Protein AF-A0AAD9UVK3-F1 (afdb_monomer_lite)

Foldseek 3Di:
DCVPCVPDPDDDDLVVVLVVQLVVQVVQCPDPPNVVSVVCSVVLSCQLVVLVVPQPPDPVSSVVSNCVVVCVVVVPDDPPDPDDPDD

Organism: Acropora cervicornis (NCBI:txid6130)

pLDDT: mean 81.41, std 17.17, range [34.09, 97.06]

Sequence (87 aa):
MRVDHGEIYHQFNPWHLEKSVSKKLATASKKSGCDDLAPWIPSIVNHPWWSAESCNRDPDFLHDKWLSVTHHVTNCRPQSIKQAADI

Secondary structure (DSSP, 8-state):
-TTT-TTS-----HHHHHHHHHHHHHHHTTSTT-GGGGGGHHHHHHHHHHHHHHSTT-HHHHHHHHHHHHHHHHT---TT-------

Structure (mmCIF, N/CA/C/O backbone):
data_AF-A0AAD9UVK3-F1
#
_entry.id   AF-A0AAD9UVK3-F1
#
loop_
_atom_site.group_PDB
_atom_site.id
_atom_site.type_symbol
_atom_site.label_atom_id
_atom_site.label_alt_id
_atom_site.label_comp_id
_atom_site.label_asym_id
_atom_site.label_entity_id
_atom_site.label_seq_id
_atom_site.pdbx_PDB_ins_code
_atom_site.Cartn_x
_atom_site.Cartn_y
_atom_site.Cartn_z
_atom_site.occupancy
_atom_site.B_iso_or_equiv
_atom_site.auth_seq_id
_atom_site.auth_comp_id
_atom_site.auth_asym_id
_atom_site.auth_atom_id
_atom_site.pdbx_PDB_model_num
ATOM 1 N N . MET A 1 1 ? 1.263 16.022 -20.863 1.00 52.59 1 MET A N 1
ATOM 2 C CA . MET A 1 1 ? 2.412 15.391 -20.173 1.00 52.59 1 MET A CA 1
ATOM 3 C C . MET A 1 1 ? 3.033 14.292 -21.030 1.00 52.59 1 MET A C 1
ATOM 5 O O . MET A 1 1 ? 4.077 14.563 -21.587 1.00 52.59 1 MET A O 1
ATOM 9 N N . ARG A 1 2 ? 2.379 13.144 -21.289 1.00 56.75 2 ARG A N 1
ATOM 10 C CA . ARG A 1 2 ? 2.918 12.138 -22.244 1.00 56.75 2 ARG A CA 1
ATOM 11 C C . ARG A 1 2 ? 2.972 12.598 -23.713 1.00 56.75 2 ARG A C 1
ATOM 13 O O . ARG A 1 2 ? 3.719 12.038 -24.495 1.00 56.75 2 ARG A O 1
ATOM 20 N N . VAL A 1 3 ? 2.163 13.595 -24.072 1.00 61.97 3 VAL A N 1
ATOM 21 C CA . VAL A 1 3 ? 2.011 14.101 -25.451 1.00 61.97 3 VAL A CA 1
ATOM 22 C C . VAL A 1 3 ? 3.036 15.178 -25.833 1.00 61.97 3 VAL A C 1
ATOM 24 O O . VAL A 1 3 ? 3.151 15.482 -27.010 1.00 61.97 3 VAL A O 1
ATOM 27 N N . ASP A 1 4 ? 3.754 15.745 -24.856 1.00 69.31 4 ASP A N 1
ATOM 28 C CA . ASP A 1 4 ? 4.657 16.900 -25.051 1.00 69.31 4 ASP A CA 1
ATOM 29 C C . ASP A 1 4 ? 6.147 16.520 -24.929 1.00 69.31 4 ASP A C 1
ATOM 31 O O . ASP A 1 4 ? 7.010 17.218 -25.447 1.00 69.31 4 ASP A O 1
ATOM 35 N N . HIS A 1 5 ? 6.448 15.393 -24.267 1.00 69.50 5 HIS A N 1
ATOM 36 C CA . HIS A 1 5 ? 7.807 14.890 -24.023 1.00 69.50 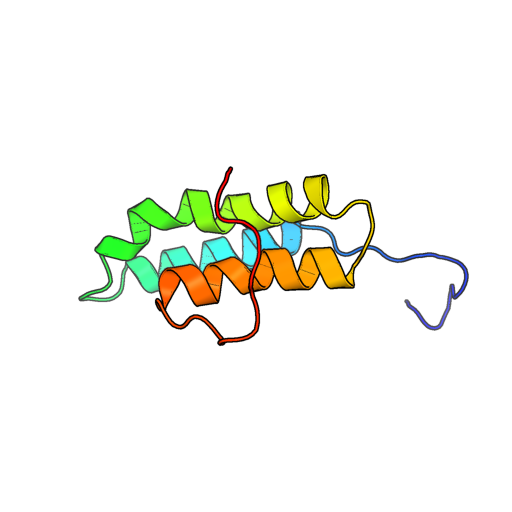5 HIS A CA 1
ATOM 37 C C . HIS A 1 5 ? 7.842 13.364 -24.179 1.00 69.50 5 HIS A C 1
ATOM 39 O O . HIS A 1 5 ? 7.853 12.618 -23.196 1.00 69.50 5 HIS A O 1
ATOM 45 N N . GLY A 1 6 ? 7.769 12.890 -25.425 1.00 74.94 6 GLY A N 1
ATOM 46 C CA . GLY A 1 6 ? 7.673 11.459 -25.748 1.00 74.94 6 GLY A CA 1
ATOM 47 C C . GLY A 1 6 ? 8.931 10.658 -25.395 1.00 74.94 6 GLY A C 1
ATOM 48 O O . GLY A 1 6 ? 8.860 9.449 -25.192 1.00 74.94 6 GLY A O 1
ATOM 49 N N . GLU A 1 7 ? 1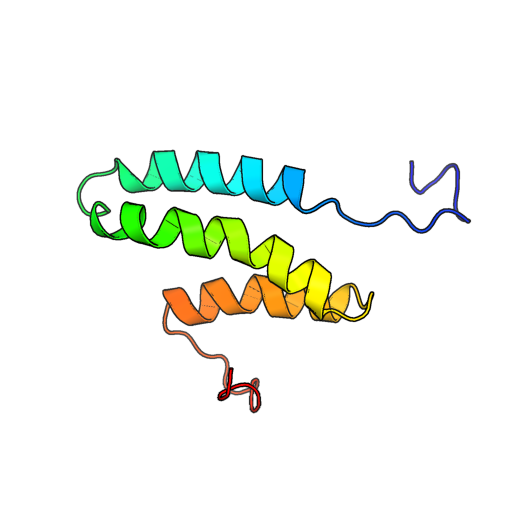0.070 11.336 -25.282 1.00 81.25 7 GLU A N 1
ATOM 50 C CA . GLU A 1 7 ? 11.362 10.782 -24.879 1.00 81.25 7 GLU A CA 1
ATOM 51 C C . GLU A 1 7 ? 11.499 10.541 -23.365 1.00 81.25 7 GLU A C 1
ATOM 53 O O . GLU A 1 7 ? 12.389 9.802 -22.938 1.00 81.25 7 GLU A O 1
ATOM 58 N N . ILE A 1 8 ? 10.629 11.132 -22.536 1.00 80.81 8 ILE A N 1
ATOM 59 C CA . ILE A 1 8 ? 10.694 10.971 -21.080 1.00 80.81 8 ILE A CA 1
ATOM 60 C C . ILE A 1 8 ? 9.919 9.722 -20.660 1.00 80.81 8 ILE A C 1
ATOM 62 O O . ILE A 1 8 ? 8.689 9.652 -20.737 1.00 80.81 8 ILE A O 1
ATOM 66 N N . TYR A 1 9 ? 10.644 8.746 -20.115 1.00 75.12 9 TYR A N 1
ATOM 67 C CA . TYR A 1 9 ? 10.035 7.567 -19.510 1.00 75.12 9 TYR A CA 1
ATOM 68 C C . TYR A 1 9 ? 9.438 7.909 -18.137 1.00 75.12 9 TYR A C 1
ATOM 70 O O . TYR A 1 9 ? 10.098 7.852 -17.098 1.00 75.12 9 TYR A O 1
ATOM 78 N N . HIS A 1 10 ? 8.168 8.306 -18.135 1.00 75.50 10 HIS A N 1
ATOM 79 C CA . HIS A 1 10 ? 7.438 8.631 -16.914 1.00 75.50 10 HIS A CA 1
ATOM 80 C C . HIS A 1 10 ? 7.144 7.377 -16.084 1.00 75.50 10 HIS A C 1
ATOM 82 O O . HIS A 1 10 ? 6.300 6.561 -16.457 1.00 75.50 10 HIS A O 1
ATOM 88 N N . GLN A 1 11 ? 7.787 7.271 -14.921 1.00 72.38 11 GLN A N 1
ATOM 89 C CA . GLN A 1 11 ? 7.510 6.218 -13.948 1.00 72.38 11 GLN A CA 1
ATOM 90 C C . GLN A 1 11 ? 6.430 6.641 -12.953 1.00 72.38 11 GLN A C 1
ATOM 92 O O . GLN A 1 11 ? 6.258 7.820 -12.634 1.00 72.38 11 GLN A O 1
ATOM 97 N N . PHE A 1 12 ? 5.695 5.654 -12.455 1.00 72.62 12 PHE A N 1
ATOM 98 C CA . PHE A 1 12 ? 4.724 5.862 -11.396 1.00 72.62 12 PHE A CA 1
ATOM 99 C C . PHE A 1 12 ? 5.449 6.016 -10.052 1.00 72.62 12 PHE A C 1
ATOM 101 O O . PHE A 1 12 ? 6.314 5.211 -9.723 1.00 72.62 12 PHE A O 1
ATOM 108 N N . ASN A 1 13 ? 5.100 7.038 -9.265 1.00 83.06 13 ASN A N 1
ATOM 109 C CA . ASN A 1 13 ? 5.684 7.250 -7.941 1.00 83.06 13 ASN A CA 1
ATOM 110 C C . ASN A 1 13 ? 4.852 6.511 -6.865 1.00 83.06 13 ASN A C 1
ATOM 112 O O . ASN A 1 13 ? 3.699 6.905 -6.633 1.00 83.06 13 ASN A O 1
ATOM 116 N N . PRO A 1 14 ? 5.418 5.498 -6.173 1.00 86.19 14 PRO A N 1
ATOM 117 C CA . PRO A 1 14 ? 4.722 4.712 -5.151 1.00 86.19 14 PRO A CA 1
ATOM 118 C C . PRO A 1 14 ? 4.109 5.549 -4.027 1.00 86.19 14 PRO A C 1
ATOM 120 O O . PRO A 1 14 ? 3.053 5.185 -3.517 1.00 86.19 14 PRO A O 1
ATOM 123 N N . TRP A 1 15 ? 4.700 6.700 -3.692 1.00 89.62 15 TRP A N 1
ATOM 124 C CA . TRP A 1 15 ? 4.213 7.587 -2.632 1.00 89.62 15 TRP A CA 1
ATOM 125 C C . TRP A 1 15 ? 2.766 8.047 -2.848 1.00 89.62 15 TRP A C 1
ATOM 127 O O . TRP A 1 15 ? 1.960 8.078 -1.919 1.00 89.62 15 TRP A O 1
ATOM 137 N N . HIS A 1 16 ? 2.397 8.386 -4.087 1.00 89.88 16 HIS A N 1
ATOM 138 C CA . HIS A 1 16 ? 1.028 8.819 -4.375 1.00 89.88 16 HIS A CA 1
ATOM 139 C C . HIS A 1 16 ? 0.022 7.674 -4.203 1.00 89.88 16 HIS A C 1
ATOM 141 O O . HIS A 1 16 ? -1.089 7.899 -3.711 1.00 89.88 16 HIS A O 1
ATOM 147 N N . LEU A 1 17 ? 0.409 6.452 -4.579 1.00 89.12 17 LEU A N 1
ATOM 148 C CA . LEU A 1 17 ? -0.415 5.261 -4.388 1.00 89.12 17 LEU A CA 1
ATOM 149 C C . LEU A 1 17 ? -0.561 4.940 -2.906 1.00 89.12 17 LEU A C 1
ATOM 151 O O . LEU A 1 17 ? -1.691 4.897 -2.424 1.00 89.12 17 LEU A O 1
ATOM 155 N N . GLU A 1 18 ? 0.559 4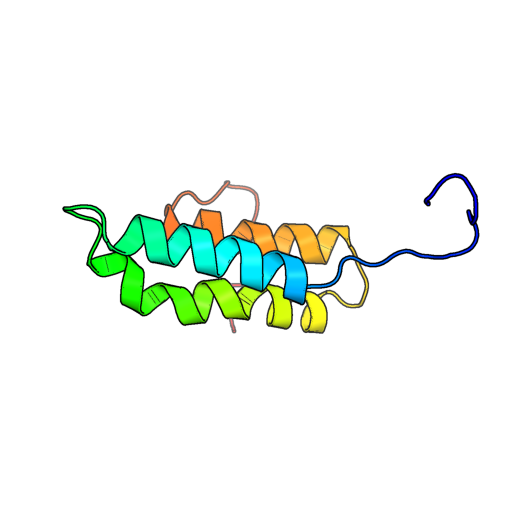.813 -2.199 1.00 93.19 18 GLU A N 1
ATOM 156 C CA . GLU A 1 18 ? 0.659 4.568 -0.760 1.00 93.19 18 GLU A CA 1
ATOM 157 C C . GLU A 1 18 ? -0.255 5.513 0.029 1.00 93.19 18 GLU A C 1
ATOM 159 O O . GLU A 1 18 ? -1.193 5.065 0.692 1.00 93.19 18 GLU A O 1
ATOM 164 N N . LYS A 1 19 ? -0.101 6.827 -0.166 1.00 93.06 19 LYS A N 1
ATOM 165 C CA . LYS A 1 19 ? -0.922 7.848 0.494 1.00 93.06 19 LYS A CA 1
ATOM 166 C C . LYS A 1 19 ? -2.417 7.704 0.193 1.00 93.06 19 LYS A C 1
ATOM 168 O O . LYS A 1 19 ? -3.258 7.855 1.084 1.00 93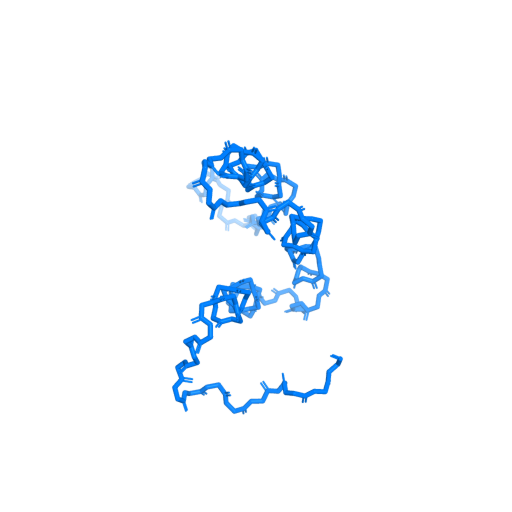.06 19 LYS A O 1
ATOM 173 N N . SER A 1 20 ? -2.773 7.442 -1.067 1.00 94.06 20 SER A N 1
ATOM 174 C CA . SER A 1 20 ? -4.177 7.309 -1.479 1.00 94.06 20 SER A CA 1
ATOM 175 C C . SER A 1 20 ? -4.835 6.039 -0.925 1.00 94.06 20 SER A C 1
ATOM 177 O O . SER A 1 20 ? -5.996 6.080 -0.506 1.00 94.06 20 SER A O 1
ATOM 179 N N . VAL A 1 21 ? -4.091 4.931 -0.885 1.00 93.94 21 VAL A N 1
ATOM 180 C CA . VAL A 1 21 ? -4.530 3.627 -0.377 1.00 93.94 21 VAL A CA 1
ATOM 181 C C . VAL A 1 21 ? -4.634 3.668 1.141 1.00 93.94 21 VAL A C 1
ATOM 183 O O . VAL A 1 21 ? -5.688 3.330 1.675 1.00 93.94 21 VAL A O 1
ATOM 186 N N . SER A 1 22 ? -3.611 4.187 1.823 1.00 95.56 22 SER A N 1
ATOM 187 C CA . SER A 1 22 ? -3.577 4.370 3.278 1.00 95.56 22 SER A CA 1
ATOM 188 C C . SER A 1 22 ? -4.816 5.117 3.780 1.00 95.56 22 SER A C 1
ATOM 190 O O . SER A 1 22 ? -5.542 4.626 4.647 1.00 95.56 22 SER A O 1
ATOM 192 N N . LYS A 1 23 ? -5.168 6.247 3.145 1.00 97.06 23 LYS A N 1
ATOM 193 C CA . LYS A 1 23 ? -6.370 7.022 3.503 1.00 97.06 23 LYS A CA 1
ATOM 194 C C . LYS A 1 23 ? -7.668 6.216 3.348 1.00 97.06 23 LYS A C 1
ATOM 196 O O . LYS A 1 23 ? -8.564 6.317 4.192 1.00 97.06 23 LYS A O 1
ATOM 201 N N . LYS A 1 24 ? -7.796 5.436 2.270 1.00 96.12 24 LYS A N 1
ATOM 202 C CA . LYS A 1 24 ? -8.992 4.619 2.005 1.00 96.12 24 LYS A CA 1
ATOM 203 C C . LYS A 1 24 ? -9.103 3.459 2.994 1.00 96.12 24 LYS A C 1
ATOM 205 O O . LYS A 1 24 ? -10.181 3.249 3.544 1.00 96.12 24 LYS A O 1
ATOM 210 N N . LEU A 1 25 ? -7.999 2.767 3.270 1.00 95.06 25 LEU A N 1
ATOM 211 C CA . LEU A 1 25 ? -7.951 1.656 4.220 1.00 95.06 25 LEU A CA 1
ATOM 212 C C . LEU A 1 25 ? -8.227 2.117 5.652 1.00 95.06 25 LEU A C 1
ATOM 214 O O . LEU A 1 25 ? -9.052 1.512 6.323 1.00 95.06 25 LEU A O 1
ATOM 218 N N . ALA A 1 26 ? -7.643 3.237 6.084 1.00 95.88 26 ALA A N 1
ATOM 219 C CA . ALA A 1 26 ? -7.907 3.814 7.404 1.00 95.88 26 ALA A CA 1
ATOM 220 C C . ALA A 1 26 ? -9.370 4.257 7.586 1.00 95.88 26 ALA A C 1
ATOM 222 O O . ALA A 1 26 ? -9.878 4.324 8.704 1.00 95.88 26 ALA A O 1
ATOM 223 N N . THR A 1 27 ? -10.056 4.594 6.491 1.00 97.00 27 THR A N 1
ATOM 224 C CA . THR A 1 27 ? -11.499 4.872 6.517 1.00 97.00 27 THR A CA 1
ATOM 225 C C . THR A 1 27 ? -12.301 3.572 6.585 1.00 97.00 27 THR A C 1
ATOM 227 O O . THR A 1 27 ? -13.280 3.491 7.321 1.00 97.00 27 THR A O 1
ATOM 230 N N . ALA A 1 28 ? -11.890 2.550 5.830 1.00 94.94 28 ALA A N 1
ATOM 231 C CA . ALA A 1 28 ? -12.542 1.245 5.810 1.00 94.94 28 ALA A CA 1
ATOM 232 C C . ALA A 1 28 ? -12.413 0.504 7.149 1.00 94.94 28 ALA A C 1
ATOM 234 O O . ALA A 1 28 ? -13.400 -0.056 7.610 1.00 94.94 28 ALA A O 1
ATOM 235 N N . SER A 1 29 ? -11.257 0.575 7.813 1.00 95.62 29 SER A N 1
ATOM 236 C CA . SER A 1 29 ? -11.001 -0.114 9.085 1.00 95.62 29 SER A CA 1
ATOM 237 C C . SER A 1 29 ? -11.831 0.413 10.255 1.00 95.62 29 SER A C 1
ATOM 239 O O . SER A 1 29 ? -11.856 -0.201 11.308 1.00 95.62 29 SER A O 1
ATOM 241 N N . LYS A 1 30 ? -12.488 1.568 10.096 1.00 95.88 30 LYS A N 1
ATOM 242 C CA . LYS A 1 30 ? -13.390 2.155 11.100 1.00 95.88 30 LYS A CA 1
ATOM 243 C C . LYS A 1 30 ? -14.848 1.734 10.906 1.00 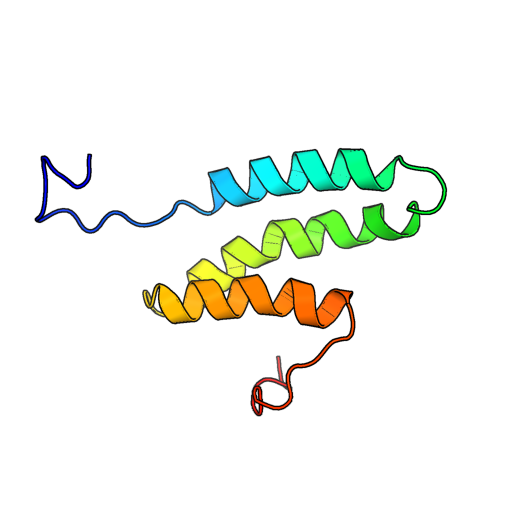95.88 30 LYS A C 1
ATOM 245 O O . LYS A 1 30 ? -15.707 2.140 11.685 1.00 95.88 30 LYS A O 1
ATOM 250 N N . LYS A 1 31 ? -15.161 1.002 9.833 1.00 96.44 31 LYS A N 1
ATOM 251 C CA . LYS A 1 31 ? -16.509 0.477 9.603 1.00 96.44 31 LYS A CA 1
ATOM 252 C C . LYS A 1 31 ? -16.746 -0.715 10.527 1.00 96.44 31 LYS A C 1
ATOM 254 O O . LYS A 1 31 ? -15.853 -1.532 10.717 1.00 96.44 31 LYS A O 1
ATOM 259 N N . SER A 1 32 ? -17.963 -0.822 11.059 1.00 94.19 32 SER A N 1
ATOM 260 C CA . SER A 1 32 ? -18.369 -1.968 11.880 1.00 94.19 32 SER A CA 1
ATOM 261 C C . SER A 1 32 ? -18.121 -3.280 11.128 1.00 94.19 32 SER A C 1
ATOM 263 O O . SER A 1 32 ? -18.497 -3.401 9.960 1.00 94.19 32 SER A O 1
ATOM 265 N N . GLY A 1 33 ? -17.454 -4.230 11.789 1.00 92.31 33 GLY A N 1
ATOM 266 C CA . GLY A 1 33 ? -17.076 -5.514 11.196 1.00 92.31 33 GLY A CA 1
ATOM 267 C C . GLY A 1 33 ? -15.810 -5.477 10.331 1.00 92.31 33 GLY A C 1
ATOM 268 O O . GLY A 1 33 ? -15.552 -6.438 9.616 1.00 92.31 33 GLY A O 1
ATOM 269 N N . CYS A 1 34 ? -15.031 -4.387 10.353 1.00 91.69 34 CYS A N 1
ATOM 270 C CA . CYS A 1 34 ? -13.748 -4.260 9.642 1.00 91.69 34 CYS A CA 1
ATOM 271 C C . CYS A 1 34 ? -12.558 -3.998 10.584 1.00 91.69 34 CYS A C 1
ATOM 273 O O . CYS A 1 34 ? -11.511 -3.535 10.127 1.00 91.69 34 CYS A O 1
ATOM 275 N N . ASP A 1 35 ? -12.701 -4.283 11.878 1.00 90.25 35 ASP A N 1
ATOM 276 C CA . ASP A 1 35 ? -11.676 -3.998 12.893 1.00 90.25 35 ASP A CA 1
ATOM 277 C C . ASP A 1 35 ? -10.365 -4.759 12.617 1.00 90.25 35 ASP A C 1
ATOM 279 O O . ASP A 1 35 ? -9.269 -4.224 12.802 1.00 90.25 35 ASP A O 1
ATOM 283 N N . ASP A 1 36 ? -10.481 -5.955 12.033 1.00 90.50 36 ASP A N 1
ATOM 284 C CA . ASP A 1 36 ? -9.354 -6.790 11.615 1.00 90.50 36 ASP A CA 1
ATOM 285 C C . ASP A 1 36 ? -8.532 -6.184 10.474 1.00 90.50 36 ASP A C 1
ATOM 287 O O . ASP A 1 36 ? -7.438 -6.662 10.206 1.00 90.50 36 ASP A O 1
ATOM 291 N N . LEU A 1 37 ? -9.007 -5.135 9.788 1.00 90.94 37 LEU A N 1
ATOM 292 C CA . LEU A 1 37 ? -8.258 -4.509 8.696 1.00 90.94 37 LEU A CA 1
ATOM 293 C C . LEU A 1 37 ? -7.093 -3.655 9.208 1.00 90.94 37 LEU A C 1
ATOM 295 O O . LEU A 1 37 ? -6.056 -3.585 8.549 1.00 90.94 37 LEU A O 1
ATOM 299 N N . ALA A 1 38 ? -7.247 -2.991 10.360 1.00 93.12 38 ALA A N 1
ATOM 300 C CA . ALA A 1 38 ? -6.276 -2.007 10.847 1.00 93.12 38 ALA A CA 1
ATOM 301 C C . ALA A 1 38 ? -4.841 -2.565 11.002 1.00 93.12 38 ALA A C 1
ATOM 303 O O . ALA A 1 38 ? -3.911 -1.897 10.539 1.00 93.12 38 ALA A O 1
ATOM 304 N N . PRO A 1 39 ? -4.629 -3.783 11.548 1.00 93.75 39 PRO A N 1
ATOM 305 C CA . PRO A 1 39 ? -3.297 -4.385 11.650 1.00 93.75 39 PRO A CA 1
ATOM 306 C C . PRO A 1 39 ? -2.610 -4.660 10.304 1.00 93.75 39 PRO A C 1
ATOM 308 O O . PRO A 1 39 ? -1.385 -4.699 10.247 1.00 93.75 39 PRO A O 1
ATOM 311 N N . TRP A 1 40 ? -3.368 -4.824 9.213 1.00 92.81 40 TRP A N 1
ATOM 312 C CA . TRP A 1 40 ? -2.822 -5.139 7.884 1.00 92.81 40 TRP A CA 1
ATOM 313 C C . TRP A 1 40 ? -2.455 -3.901 7.069 1.00 92.81 40 TRP A C 1
ATOM 315 O O . TRP A 1 40 ? -1.710 -4.009 6.092 1.00 92.81 40 TRP A O 1
ATOM 325 N N . ILE A 1 41 ? -2.958 -2.722 7.453 1.00 94.12 41 ILE A N 1
ATOM 326 C CA . ILE A 1 41 ? -2.728 -1.472 6.719 1.00 94.12 41 ILE A CA 1
ATOM 327 C C . ILE A 1 41 ? -1.232 -1.213 6.494 1.00 94.12 41 ILE A C 1
ATOM 329 O O . ILE A 1 41 ? -0.885 -0.960 5.340 1.00 94.12 41 ILE A O 1
ATOM 333 N N . PRO A 1 42 ? -0.333 -1.311 7.500 1.00 94.56 42 PRO A N 1
ATOM 334 C CA . PRO A 1 42 ? 1.093 -1.064 7.286 1.00 94.56 42 PRO A CA 1
ATOM 335 C C . PRO A 1 42 ? 1.700 -1.971 6.209 1.00 94.56 42 PRO A C 1
ATOM 337 O O . PRO A 1 42 ? 2.410 -1.485 5.332 1.00 94.56 42 PRO A O 1
ATOM 340 N N . SER A 1 43 ? 1.365 -3.263 6.216 1.00 93.25 43 SER A N 1
ATOM 341 C CA . SER A 1 43 ? 1.857 -4.225 5.225 1.00 93.25 43 SER A CA 1
ATOM 342 C C . SER A 1 43 ? 1.353 -3.903 3.815 1.00 93.25 43 SER A C 1
ATOM 344 O O . SER A 1 43 ? 2.138 -3.885 2.869 1.00 93.25 43 SER A O 1
ATOM 346 N N . ILE A 1 44 ? 0.063 -3.575 3.667 1.00 93.06 44 ILE A N 1
ATOM 347 C CA . ILE A 1 44 ? -0.534 -3.221 2.367 1.00 93.06 44 ILE A CA 1
ATOM 348 C C . ILE A 1 44 ? 0.056 -1.910 1.825 1.00 93.06 44 ILE A C 1
ATOM 350 O O . ILE A 1 44 ? 0.303 -1.788 0.630 1.00 93.06 44 ILE A O 1
ATOM 354 N N . VAL A 1 45 ? 0.292 -0.932 2.698 1.00 94.12 45 VAL A N 1
ATOM 355 C CA . VAL A 1 45 ? 0.854 0.392 2.376 1.00 94.12 45 VAL A CA 1
ATOM 356 C C . VAL A 1 45 ? 2.343 0.304 2.021 1.00 94.12 45 VAL A C 1
ATOM 358 O O . VAL A 1 45 ? 2.817 1.087 1.200 1.00 94.12 45 VAL A O 1
ATOM 361 N N . ASN A 1 46 ? 3.068 -0.674 2.572 1.00 92.81 46 ASN A N 1
ATOM 362 C CA . ASN A 1 46 ? 4.476 -0.914 2.258 1.00 92.81 46 ASN A CA 1
ATOM 363 C C . ASN A 1 46 ? 4.686 -1.733 0.970 1.00 92.81 46 ASN A C 1
ATOM 365 O O . ASN A 1 46 ? 5.699 -1.581 0.290 1.00 92.81 46 ASN A O 1
ATOM 369 N N . HIS A 1 47 ? 3.721 -2.575 0.591 1.00 92.69 47 HIS A N 1
ATOM 370 C CA . HIS A 1 47 ? 3.828 -3.462 -0.575 1.00 92.69 47 HIS A CA 1
ATOM 371 C C . HIS A 1 47 ? 4.151 -2.768 -1.920 1.00 92.69 47 HIS A C 1
ATOM 373 O O . HIS A 1 47 ? 4.945 -3.319 -2.687 1.00 92.69 47 HIS A O 1
ATOM 379 N N . PRO A 1 48 ? 3.640 -1.557 -2.237 1.00 91.88 48 PRO A N 1
ATOM 380 C CA . PRO A 1 48 ? 4.043 -0.814 -3.430 1.00 91.88 48 PRO A CA 1
ATOM 381 C C . PRO A 1 48 ? 5.537 -0.487 -3.477 1.00 91.88 48 PRO A C 1
ATOM 383 O O . PRO A 1 48 ? 6.121 -0.496 -4.558 1.00 91.88 48 PRO A O 1
ATOM 386 N N . TRP A 1 49 ? 6.159 -0.206 -2.326 1.00 91.94 49 TRP A N 1
ATOM 387 C CA . TRP A 1 49 ? 7.586 0.115 -2.240 1.00 91.94 49 TRP A CA 1
ATOM 388 C C . TRP A 1 49 ? 8.441 -1.109 -2.535 1.00 91.94 49 TRP A C 1
ATOM 390 O O . TRP A 1 49 ? 9.302 -1.053 -3.409 1.00 91.94 49 TRP A O 1
ATOM 400 N N . TRP A 1 50 ? 8.130 -2.234 -1.888 1.00 93.00 50 TRP A N 1
ATOM 401 C CA . TRP A 1 50 ? 8.781 -3.511 -2.184 1.00 93.00 50 TRP A CA 1
ATOM 402 C C . TRP A 1 50 ? 8.583 -3.922 -3.647 1.00 93.00 50 TRP A C 1
ATOM 404 O O . TRP A 1 50 ? 9.508 -4.404 -4.300 1.00 93.00 50 TRP A O 1
ATOM 414 N N . SER A 1 51 ? 7.387 -3.697 -4.197 1.00 92.19 51 SER A N 1
ATOM 415 C CA . SER A 1 51 ? 7.099 -4.001 -5.600 1.00 92.19 51 SER A CA 1
ATOM 416 C C . SER A 1 51 ? 7.953 -3.145 -6.542 1.00 92.19 51 SER A C 1
ATOM 418 O O . SER A 1 51 ? 8.515 -3.683 -7.491 1.00 92.19 51 SER A O 1
ATOM 420 N N . ALA A 1 52 ? 8.105 -1.846 -6.258 1.00 90.38 52 ALA A N 1
ATOM 421 C CA . ALA A 1 52 ? 8.943 -0.925 -7.032 1.00 90.38 52 ALA A CA 1
ATOM 422 C C . ALA A 1 52 ? 10.437 -1.256 -6.947 1.00 90.38 52 ALA A C 1
ATOM 424 O O . ALA A 1 52 ? 11.150 -1.153 -7.943 1.00 90.38 52 ALA A O 1
ATOM 425 N N . GLU A 1 53 ? 10.908 -1.686 -5.779 1.00 91.62 53 GLU A N 1
ATOM 426 C CA . GLU A 1 53 ? 12.292 -2.115 -5.579 1.00 91.62 53 GLU A CA 1
ATOM 427 C C . GLU A 1 53 ? 12.597 -3.425 -6.323 1.00 91.62 53 GLU A C 1
ATOM 429 O O . GLU A 1 53 ? 13.656 -3.577 -6.931 1.00 91.62 53 GLU A O 1
ATOM 434 N N . SER A 1 54 ? 11.650 -4.365 -6.325 1.00 91.69 54 SER A N 1
ATOM 435 C CA . SER A 1 54 ? 11.864 -5.731 -6.814 1.00 91.69 54 SER A CA 1
ATOM 436 C C . SER A 1 54 ? 11.345 -6.001 -8.232 1.00 91.69 54 SER A C 1
ATOM 438 O O . SER A 1 54 ? 11.423 -7.142 -8.693 1.00 91.69 54 SER A O 1
ATOM 440 N N . CYS A 1 55 ? 10.817 -4.997 -8.945 1.00 88.88 55 CYS A N 1
ATOM 441 C CA . CYS A 1 55 ? 10.297 -5.172 -10.307 1.00 88.88 55 CYS A CA 1
ATOM 442 C C . CYS A 1 55 ? 11.363 -5.098 -11.410 1.00 88.88 55 CYS A C 1
ATOM 444 O O . CYS A 1 55 ? 11.031 -5.240 -12.580 1.00 88.88 55 CYS A O 1
ATOM 446 N N . ASN A 1 56 ? 12.634 -4.845 -11.079 1.00 88.38 56 ASN A N 1
ATOM 447 C CA . ASN A 1 56 ? 13.718 -4.704 -12.059 1.00 88.38 56 ASN A CA 1
ATOM 448 C C . ASN A 1 56 ? 13.412 -3.689 -13.190 1.00 88.38 56 ASN A C 1
ATOM 450 O O . ASN A 1 56 ? 13.829 -3.872 -14.331 1.00 88.38 56 ASN A O 1
ATOM 454 N N . ARG A 1 57 ? 12.685 -2.606 -12.861 1.00 84.25 57 ARG A N 1
ATOM 455 C CA . ARG A 1 57 ? 12.195 -1.566 -13.795 1.00 84.25 57 ARG A CA 1
ATOM 456 C C . ARG A 1 57 ? 11.194 -2.058 -14.849 1.00 84.25 57 ARG A C 1
ATOM 458 O O . ARG A 1 57 ? 10.926 -1.327 -15.798 1.00 84.25 57 ARG A O 1
ATOM 465 N N . ASP A 1 58 ? 10.625 -3.244 -14.672 1.00 87.50 58 ASP A N 1
ATOM 466 C CA . ASP A 1 58 ? 9.531 -3.746 -15.495 1.00 87.50 58 ASP A CA 1
ATOM 467 C C . ASP A 1 58 ? 8.183 -3.243 -14.927 1.00 87.50 58 ASP A C 1
ATOM 469 O O . ASP A 1 58 ? 7.820 -3.583 -13.791 1.00 87.50 58 ASP A O 1
ATOM 473 N N . PRO A 1 59 ? 7.448 -2.390 -15.665 1.00 84.06 59 PRO A N 1
ATOM 474 C CA . PRO A 1 59 ? 6.177 -1.838 -15.207 1.00 84.06 59 PRO A CA 1
ATOM 475 C C . PRO A 1 59 ? 5.052 -2.879 -15.140 1.00 84.06 59 PRO A C 1
ATOM 477 O O . PRO A 1 59 ? 4.176 -2.749 -14.282 1.00 84.06 59 PRO A O 1
ATOM 480 N N . ASP A 1 60 ? 5.073 -3.902 -15.995 1.00 87.12 60 ASP A N 1
ATOM 481 C CA . ASP A 1 60 ? 4.067 -4.965 -15.989 1.00 87.12 60 ASP A CA 1
ATOM 482 C C . ASP A 1 60 ? 4.304 -5.870 -14.777 1.00 87.12 60 ASP A C 1
ATOM 484 O O . ASP A 1 60 ? 3.384 -6.166 -14.012 1.00 87.12 60 ASP A O 1
ATOM 488 N N . PHE A 1 61 ? 5.570 -6.186 -14.491 1.00 89.81 61 PHE A N 1
ATOM 489 C CA . PHE A 1 61 ? 5.924 -6.965 -13.306 1.00 89.81 61 PHE A CA 1
ATOM 490 C C . PHE A 1 61 ? 5.656 -6.214 -11.991 1.00 89.81 61 PHE A C 1
ATOM 492 O O . PHE A 1 61 ? 5.225 -6.812 -11.001 1.00 89.81 61 PHE A O 1
ATOM 499 N N . LEU A 1 62 ? 5.863 -4.892 -11.969 1.00 89.75 62 LEU A N 1
ATOM 500 C CA . LEU A 1 62 ? 5.453 -4.027 -10.857 1.00 89.75 62 LEU A CA 1
ATOM 501 C C . LEU A 1 62 ? 3.946 -4.129 -10.600 1.00 89.75 62 LEU A C 1
ATOM 503 O O . LEU A 1 62 ? 3.511 -4.252 -9.452 1.00 89.75 62 LEU A O 1
ATOM 507 N N . HIS A 1 63 ? 3.160 -4.051 -11.673 1.00 87.38 63 HIS A N 1
ATOM 508 C CA . HIS A 1 63 ? 1.708 -4.105 -11.615 1.00 87.38 63 HIS A CA 1
ATOM 509 C C . HIS A 1 63 ? 1.217 -5.464 -11.099 1.00 87.38 63 HIS A C 1
ATOM 511 O O . HIS A 1 63 ? 0.398 -5.503 -10.178 1.00 87.38 63 HIS A O 1
ATOM 517 N N . ASP A 1 64 ? 1.778 -6.564 -11.598 1.00 90.19 64 ASP A N 1
ATOM 518 C CA . ASP A 1 64 ? 1.439 -7.918 -11.150 1.00 90.19 64 ASP A CA 1
ATOM 519 C C . ASP A 1 64 ? 1.798 -8.150 -9.677 1.00 90.19 64 ASP A C 1
ATOM 521 O O . ASP A 1 64 ? 0.987 -8.679 -8.907 1.00 90.19 64 ASP A O 1
ATOM 525 N N . LYS A 1 65 ? 2.983 -7.689 -9.245 1.00 90.88 65 LYS A N 1
ATOM 526 C CA . LYS A 1 65 ? 3.384 -7.714 -7.831 1.00 90.88 65 LYS A CA 1
ATOM 527 C C . LYS A 1 65 ? 2.386 -6.956 -6.972 1.00 90.88 65 LYS A C 1
ATOM 529 O O . LYS A 1 65 ? 1.915 -7.512 -5.981 1.00 90.88 65 LYS A O 1
ATOM 534 N N . TRP A 1 66 ? 2.008 -5.738 -7.354 1.00 90.38 66 TRP A N 1
ATOM 535 C CA . TRP A 1 66 ? 1.015 -4.966 -6.609 1.00 90.38 66 TRP A CA 1
ATOM 536 C C . TRP A 1 66 ? -0.341 -5.682 -6.551 1.00 90.38 66 TRP A C 1
ATOM 538 O O . TRP A 1 66 ? -0.903 -5.824 -5.467 1.00 90.38 66 TRP A O 1
ATOM 548 N N . LEU A 1 67 ? -0.842 -6.208 -7.672 1.00 88.88 67 LEU A N 1
ATOM 549 C CA . LEU A 1 67 ? -2.124 -6.918 -7.717 1.00 88.88 67 LEU A CA 1
ATOM 550 C C . LEU A 1 67 ? -2.143 -8.192 -6.867 1.00 88.88 67 LEU A C 1
ATOM 552 O O . LEU A 1 67 ? -3.190 -8.529 -6.307 1.00 88.88 67 LEU A O 1
ATOM 556 N N . SER A 1 68 ? -1.003 -8.870 -6.709 1.00 88.50 68 SER A N 1
ATOM 557 C CA . SER A 1 68 ? -0.907 -10.094 -5.904 1.00 88.50 68 SER A CA 1
ATOM 558 C C . SER A 1 68 ? -1.399 -9.924 -4.458 1.00 88.50 68 SER A C 1
ATOM 560 O O . SER A 1 68 ? -1.956 -10.870 -3.898 1.00 88.50 68 SER A O 1
ATOM 562 N N . VAL A 1 69 ? -1.309 -8.715 -3.879 1.00 87.12 69 VAL A N 1
ATOM 563 C CA . VAL A 1 69 ? -1.812 -8.438 -2.521 1.00 87.12 69 VAL A CA 1
ATOM 564 C C . VAL A 1 69 ? -3.321 -8.650 -2.422 1.00 87.12 69 VAL A C 1
ATOM 566 O O . VAL A 1 69 ? -3.818 -9.157 -1.421 1.00 87.12 69 VAL A O 1
ATOM 569 N N . THR A 1 70 ? -4.066 -8.323 -3.482 1.00 83.12 70 THR A N 1
ATOM 570 C CA . THR A 1 70 ? -5.525 -8.480 -3.500 1.00 83.12 70 THR A CA 1
ATOM 571 C C . THR A 1 70 ? -5.920 -9.950 -3.582 1.00 83.12 70 THR A C 1
ATOM 573 O O . THR A 1 70 ? -6.827 -10.379 -2.871 1.00 83.12 70 THR A O 1
ATOM 576 N N . HIS A 1 71 ? -5.190 -10.746 -4.368 1.00 82.38 71 HIS A N 1
ATOM 577 C CA . HIS A 1 71 ? -5.362 -12.198 -4.433 1.00 82.38 71 HIS A CA 1
ATOM 578 C C . HIS A 1 71 ? -5.039 -12.869 -3.095 1.00 82.38 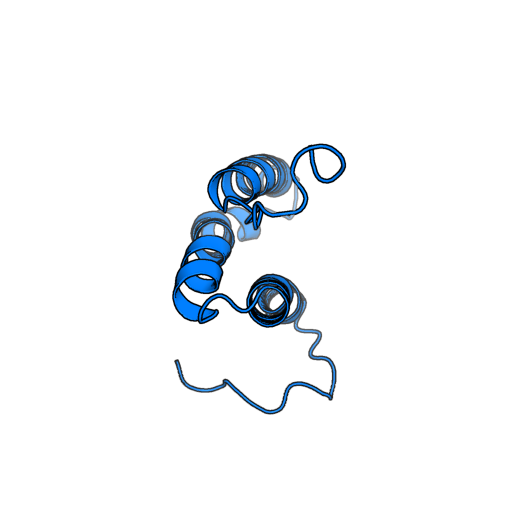71 HIS A C 1
ATOM 580 O O . HIS A 1 71 ? -5.759 -13.772 -2.673 1.00 82.38 71 HIS A O 1
ATOM 586 N N . HIS A 1 72 ? -3.993 -12.402 -2.406 1.00 79.25 72 HIS A N 1
ATOM 587 C CA . HIS A 1 72 ? -3.634 -12.898 -1.081 1.00 79.25 72 HIS A CA 1
ATOM 588 C C . HIS A 1 72 ? -4.736 -12.603 -0.052 1.00 79.25 72 HIS A C 1
ATOM 590 O O . HIS A 1 72 ? -5.197 -13.514 0.629 1.00 79.25 72 HIS A O 1
ATOM 596 N N . VAL A 1 73 ? -5.222 -11.358 0.003 1.00 76.88 73 VAL A N 1
ATOM 597 C CA . VAL A 1 73 ? -6.253 -10.928 0.966 1.00 76.88 73 VAL A CA 1
ATOM 598 C C . VAL A 1 73 ? -7.610 -11.591 0.709 1.00 76.88 73 VAL A C 1
ATOM 600 O O . VAL A 1 73 ? -8.309 -11.954 1.649 1.00 76.88 73 VAL A O 1
ATOM 603 N N . THR A 1 74 ? -7.999 -11.770 -0.554 1.00 79.69 74 THR A N 1
ATOM 604 C CA . THR A 1 74 ? -9.284 -12.403 -0.915 1.00 79.69 74 THR A CA 1
ATOM 605 C C . THR A 1 74 ? -9.226 -13.928 -0.916 1.00 79.69 74 THR A C 1
ATOM 607 O O . THR A 1 74 ? -10.245 -14.577 -1.155 1.00 79.69 74 THR A O 1
ATOM 610 N N . ASN A 1 75 ? -8.038 -14.508 -0.704 1.00 74.00 75 ASN A N 1
ATOM 611 C CA . ASN A 1 75 ? -7.752 -15.930 -0.890 1.00 74.00 75 ASN A CA 1
ATOM 612 C C . ASN A 1 75 ? -8.230 -16.477 -2.256 1.00 74.00 75 ASN A C 1
ATOM 614 O O . ASN A 1 75 ? -8.436 -17.676 -2.442 1.00 74.00 75 ASN A O 1
ATOM 618 N N . CYS A 1 76 ? -8.418 -15.590 -3.234 1.00 65.12 76 CYS A N 1
ATOM 619 C CA . CYS A 1 76 ? -8.804 -15.928 -4.591 1.00 65.12 76 CYS A CA 1
ATOM 620 C C . CYS A 1 76 ? -7.522 -15.998 -5.414 1.00 65.12 76 CYS A C 1
ATOM 622 O O . CYS A 1 76 ? -7.078 -14.998 -5.976 1.00 65.12 76 CYS A O 1
ATOM 624 N N . ARG A 1 77 ? -6.898 -17.180 -5.467 1.00 56.88 77 ARG A N 1
ATOM 625 C CA . ARG A 1 77 ? -5.809 -17.431 -6.418 1.00 56.88 77 ARG A CA 1
ATOM 626 C C . ARG A 1 77 ? -6.391 -17.689 -7.813 1.00 56.88 77 ARG A C 1
ATOM 628 O O . ARG A 1 77 ? -7.120 -18.670 -7.975 1.00 56.88 77 ARG A O 1
ATOM 635 N N . PRO A 1 78 ? -6.027 -16.910 -8.844 1.00 52.16 78 PRO A N 1
ATOM 636 C CA . PRO A 1 78 ? -6.181 -17.354 -10.223 1.00 52.16 78 PRO A CA 1
ATOM 637 C C . PRO A 1 78 ? -5.279 -18.578 -10.452 1.00 52.16 78 PRO A C 1
ATOM 639 O O . PRO A 1 78 ? -4.132 -18.597 -10.003 1.00 52.16 78 PRO A O 1
ATOM 642 N N . GLN A 1 79 ? -5.762 -19.596 -11.170 1.00 49.34 79 GLN A N 1
ATOM 643 C CA . GLN A 1 79 ? -5.026 -20.847 -11.441 1.00 49.34 79 GLN A CA 1
ATOM 644 C C . GLN A 1 79 ? -3.712 -20.668 -12.242 1.00 49.34 79 GLN A C 1
ATOM 646 O O . GLN A 1 79 ? -3.010 -21.648 -12.487 1.00 49.34 79 GLN A O 1
ATOM 651 N N . SER A 1 80 ? -3.359 -19.446 -12.654 1.00 41.97 80 SER A N 1
ATOM 652 C CA . SER A 1 80 ? -2.216 -19.158 -13.528 1.00 41.97 80 SER A CA 1
ATOM 653 C C . SER A 1 80 ? -0.927 -18.727 -12.820 1.00 41.97 80 SER A C 1
ATOM 655 O O . SER A 1 80 ? 0.117 -18.726 -13.466 1.00 41.97 80 SER A O 1
ATOM 657 N N . ILE A 1 81 ? -0.929 -18.411 -11.518 1.00 47.28 81 ILE A N 1
ATOM 658 C CA . ILE A 1 81 ? 0.302 -17.983 -10.822 1.00 47.28 81 ILE A CA 1
ATOM 659 C C . ILE A 1 81 ? 0.944 -19.183 -10.118 1.00 47.28 81 ILE A C 1
ATOM 661 O O . ILE A 1 81 ? 0.781 -19.408 -8.917 1.00 47.28 81 ILE A O 1
ATOM 665 N N . LYS A 1 82 ? 1.675 -19.985 -10.897 1.00 43.00 82 LYS A N 1
ATOM 666 C CA . LYS A 1 82 ? 2.655 -20.951 -10.387 1.00 43.00 82 LYS A CA 1
ATOM 667 C C . LYS A 1 82 ? 4.033 -20.294 -10.350 1.00 43.00 82 LYS A C 1
ATOM 669 O O . LYS A 1 82 ? 4.803 -20.511 -11.271 1.00 43.00 82 LYS A O 1
ATOM 674 N N . GLN A 1 83 ? 4.325 -19.505 -9.319 1.00 43.84 83 GLN A N 1
ATOM 675 C CA . GLN A 1 83 ? 5.667 -19.284 -8.745 1.00 43.84 83 GLN A CA 1
ATOM 676 C C . GLN A 1 83 ? 5.599 -18.157 -7.707 1.00 43.84 83 GLN A C 1
ATOM 678 O O . GLN A 1 83 ? 4.750 -17.279 -7.810 1.00 43.84 83 GLN A O 1
ATOM 683 N N . ALA A 1 84 ? 6.495 -18.217 -6.720 1.00 38.12 84 ALA A N 1
ATOM 684 C CA . ALA A 1 84 ? 6.575 -17.379 -5.518 1.00 38.12 84 ALA A CA 1
ATOM 685 C C . ALA A 1 84 ? 5.656 -17.803 -4.352 1.00 38.12 84 ALA A C 1
ATOM 687 O O . ALA A 1 84 ? 4.934 -17.006 -3.763 1.00 38.12 84 ALA A O 1
ATOM 688 N N . ALA A 1 85 ? 5.712 -19.086 -3.991 1.00 36.47 85 ALA A N 1
ATOM 689 C CA . ALA A 1 85 ? 5.998 -19.394 -2.590 1.00 36.47 85 ALA A CA 1
ATOM 690 C C . ALA A 1 85 ? 7.532 -19.403 -2.470 1.00 36.47 85 ALA A C 1
ATOM 692 O O . ALA A 1 85 ? 8.172 -19.831 -3.428 1.00 36.47 85 ALA A O 1
ATOM 693 N N . ASP A 1 86 ? 8.064 -18.905 -1.356 1.00 34.09 86 ASP A N 1
ATOM 694 C CA . ASP A 1 86 ? 9.489 -18.691 -1.033 1.00 34.09 86 ASP A CA 1
ATOM 695 C C . ASP A 1 86 ? 9.980 -17.245 -1.215 1.00 34.09 86 ASP A C 1
ATOM 697 O O . ASP A 1 86 ? 10.857 -16.989 -2.037 1.00 34.09 86 ASP A O 1
ATOM 701 N N . ILE A 1 87 ? 9.425 -16.316 -0.419 1.00 35.06 87 ILE A N 1
ATOM 702 C CA . ILE A 1 87 ? 10.176 -15.294 0.346 1.00 35.06 87 ILE A CA 1
ATOM 703 C C . ILE A 1 87 ? 9.448 -15.086 1.678 1.00 35.06 87 ILE A C 1
ATOM 705 O O . ILE A 1 87 ? 8.204 -14.949 1.632 1.00 35.06 87 ILE A O 1
#

Radius of gyration: 15.57 Å; chains: 1; bounding box: 32×38×39 Å